Protein AF-A0A255S4W7-F1 (afdb_monomer)

Structure (mmCIF, N/CA/C/O backbone):
data_AF-A0A255S4W7-F1
#
_entry.id   AF-A0A255S4W7-F1
#
loop_
_atom_site.group_PDB
_atom_site.id
_atom_site.type_symbol
_atom_site.label_atom_id
_atom_site.label_alt_id
_atom_site.label_comp_id
_atom_site.label_asym_id
_atom_site.label_entity_id
_atom_site.label_seq_id
_atom_site.pdbx_PDB_ins_code
_atom_site.Cartn_x
_atom_site.Cartn_y
_atom_site.Cartn_z
_atom_site.occupancy
_atom_site.B_iso_or_equiv
_atom_site.auth_seq_id
_atom_site.auth_comp_id
_atom_site.auth_asym_id
_atom_site.auth_atom_id
_atom_site.pdbx_PDB_model_num
ATOM 1 N N . MET A 1 1 ? -17.107 14.803 4.981 1.00 47.62 1 MET A N 1
ATOM 2 C CA . MET A 1 1 ? -16.832 13.726 3.998 1.00 47.62 1 MET A CA 1
ATOM 3 C C . MET A 1 1 ? -16.920 12.387 4.726 1.00 47.62 1 MET A C 1
ATOM 5 O O . MET A 1 1 ? -16.295 12.274 5.772 1.00 47.62 1 MET A O 1
ATOM 9 N N . LYS A 1 2 ? -17.736 11.425 4.264 1.00 48.75 2 LYS A N 1
ATOM 10 C CA . LYS A 1 2 ? -17.912 10.117 4.936 1.00 48.75 2 LYS A CA 1
ATOM 11 C C . LYS A 1 2 ? -16.557 9.393 5.035 1.00 48.75 2 LYS A C 1
ATOM 13 O O . LYS A 1 2 ? -15.840 9.354 4.041 1.00 48.75 2 LYS A O 1
ATOM 18 N N . GLN A 1 3 ? -16.226 8.810 6.195 1.00 58.28 3 GLN A N 1
ATOM 19 C CA . GLN A 1 3 ? -15.004 8.001 6.403 1.00 58.28 3 GLN A CA 1
ATOM 20 C C . GLN A 1 3 ? -14.814 6.955 5.293 1.00 58.28 3 GLN A C 1
ATOM 22 O O . GLN A 1 3 ? -13.743 6.867 4.705 1.00 58.28 3 GLN A O 1
ATOM 27 N N . ASN A 1 4 ? -15.910 6.305 4.898 1.00 62.06 4 ASN A N 1
ATOM 28 C CA . ASN A 1 4 ? -15.939 5.314 3.824 1.00 62.06 4 ASN A CA 1
ATOM 29 C C . ASN A 1 4 ? -15.415 5.835 2.471 1.00 62.06 4 ASN A C 1
ATOM 31 O O . ASN A 1 4 ? -14.888 5.071 1.674 1.00 62.06 4 ASN A O 1
ATOM 35 N N . THR A 1 5 ? -15.558 7.134 2.192 1.00 63.44 5 THR A N 1
ATOM 36 C CA . THR A 1 5 ? -15.075 7.748 0.946 1.00 63.44 5 THR A CA 1
ATOM 37 C C . THR A 1 5 ? -13.559 7.963 0.971 1.00 63.44 5 THR A C 1
ATOM 39 O O . THR A 1 5 ? -12.923 7.857 -0.073 1.00 63.44 5 THR A O 1
ATOM 42 N N . LYS A 1 6 ? -12.965 8.236 2.143 1.00 67.56 6 LYS A N 1
ATOM 43 C CA . LYS A 1 6 ? -11.505 8.380 2.285 1.00 67.56 6 LYS A CA 1
ATOM 44 C C . LYS A 1 6 ? -10.796 7.037 2.127 1.00 67.56 6 LYS A C 1
ATOM 46 O O . LYS A 1 6 ? -9.829 6.965 1.374 1.00 67.56 6 LYS A O 1
ATOM 51 N N . ASP A 1 7 ? -11.315 5.994 2.767 1.00 72.12 7 ASP A N 1
ATOM 52 C CA . ASP A 1 7 ? -10.741 4.647 2.680 1.00 72.12 7 ASP A CA 1
ATOM 53 C C . ASP A 1 7 ? -10.865 4.101 1.257 1.00 72.12 7 ASP A C 1
ATOM 55 O O . ASP A 1 7 ? -9.905 3.582 0.695 1.00 72.12 7 ASP A O 1
ATOM 59 N N . TRP A 1 8 ? -12.020 4.310 0.618 1.00 78.75 8 TRP A N 1
ATOM 60 C CA . TRP A 1 8 ? -12.225 3.906 -0.770 1.00 78.75 8 TRP A CA 1
ATOM 61 C C . TRP A 1 8 ? -11.233 4.573 -1.728 1.00 78.75 8 TRP A C 1
ATOM 63 O O . TRP A 1 8 ? -10.681 3.898 -2.595 1.00 78.75 8 TRP A O 1
ATOM 73 N N . ILE A 1 9 ? -10.948 5.867 -1.544 1.00 83.62 9 ILE A N 1
ATOM 74 C CA . ILE A 1 9 ? -9.943 6.579 -2.344 1.00 83.62 9 ILE A CA 1
ATOM 75 C C . ILE A 1 9 ? -8.539 6.021 -2.093 1.00 83.62 9 ILE A C 1
ATOM 77 O O . ILE A 1 9 ? -7.810 5.829 -3.060 1.00 83.62 9 ILE A O 1
ATOM 81 N N . GLN A 1 10 ? -8.163 5.736 -0.842 1.00 80.94 10 GLN A N 1
ATOM 82 C CA . GLN A 1 10 ? -6.845 5.174 -0.511 1.00 80.94 10 GLN A CA 1
ATOM 83 C C . GLN A 1 10 ? -6.639 3.771 -1.087 1.00 80.94 10 GLN A C 1
ATOM 85 O O . GLN A 1 10 ? -5.586 3.480 -1.648 1.00 80.94 10 GLN A O 1
ATOM 90 N N . TYR A 1 11 ? -7.647 2.906 -0.995 1.00 82.19 11 TYR A N 1
ATOM 91 C CA . TYR A 1 11 ? -7.565 1.569 -1.577 1.00 82.19 11 TYR A CA 1
ATOM 92 C C . TYR A 1 11 ? -7.562 1.608 -3.104 1.00 82.19 11 TYR A C 1
ATOM 94 O O . TYR A 1 11 ? -6.764 0.923 -3.740 1.00 82.19 11 TYR A O 1
ATOM 102 N N . THR A 1 12 ? -8.411 2.445 -3.703 1.00 87.19 12 THR A N 1
ATOM 103 C CA . THR A 1 12 ? -8.475 2.591 -5.163 1.00 87.19 12 THR A CA 1
ATOM 104 C C . THR A 1 12 ? -7.175 3.172 -5.715 1.00 87.19 12 THR A C 1
ATOM 106 O O . THR A 1 12 ? -6.680 2.697 -6.735 1.00 87.19 12 THR A O 1
ATOM 109 N N . SER A 1 13 ? -6.578 4.157 -5.036 1.00 85.88 13 SER A N 1
ATOM 110 C CA . SER A 1 13 ? -5.300 4.734 -5.453 1.00 85.88 13 SER A CA 1
ATOM 111 C C . SER A 1 13 ? -4.146 3.745 -5.300 1.00 85.88 13 SER A C 1
ATOM 113 O O . SER A 1 13 ? -3.322 3.655 -6.206 1.00 85.88 13 SER A O 1
ATOM 115 N N . ALA A 1 14 ? -4.115 2.946 -4.229 1.00 85.75 14 ALA A N 1
ATOM 116 C CA . ALA A 1 14 ? -3.123 1.885 -4.056 1.00 85.75 14 ALA A CA 1
ATOM 117 C C . ALA A 1 14 ? -3.201 0.840 -5.184 1.00 85.75 14 ALA A C 1
ATOM 119 O O . ALA A 1 14 ? -2.181 0.479 -5.768 1.00 85.75 14 ALA A O 1
ATOM 120 N N . ILE A 1 15 ? -4.414 0.402 -5.542 1.00 87.38 15 ILE A N 1
ATOM 121 C CA . ILE A 1 15 ? -4.635 -0.540 -6.648 1.00 87.38 15 ILE A CA 1
ATOM 122 C C . ILE A 1 15 ? -4.206 0.078 -7.984 1.00 87.38 15 ILE A C 1
ATOM 124 O O . ILE A 1 15 ? -3.495 -0.566 -8.753 1.00 87.38 15 ILE A O 1
ATOM 128 N N . ALA A 1 16 ? -4.591 1.328 -8.254 1.00 90.81 16 ALA A N 1
ATOM 129 C CA . ALA A 1 16 ? -4.212 2.028 -9.481 1.00 90.81 16 ALA A CA 1
ATOM 130 C C . ALA A 1 16 ? -2.688 2.200 -9.608 1.00 90.81 16 ALA A C 1
ATOM 132 O O . ALA A 1 16 ? -2.143 2.084 -10.704 1.00 90.81 16 ALA A O 1
ATOM 133 N N . LEU A 1 17 ? -1.997 2.437 -8.492 1.00 91.19 17 LEU A N 1
ATOM 134 C CA . LEU A 1 17 ? -0.548 2.622 -8.448 1.00 91.19 17 LEU A CA 1
ATOM 135 C C . LEU A 1 17 ? 0.209 1.302 -8.671 1.00 91.19 17 LEU A C 1
ATOM 137 O O . LEU A 1 17 ? 1.189 1.271 -9.409 1.00 91.19 17 LEU A O 1
ATOM 141 N N . ILE A 1 18 ? -0.281 0.189 -8.117 1.00 89.56 18 ILE A N 1
ATOM 142 C CA . ILE A 1 18 ? 0.257 -1.147 -8.423 1.00 89.56 18 ILE A CA 1
ATOM 143 C C . ILE A 1 18 ? 0.009 -1.498 -9.897 1.00 89.56 18 ILE A C 1
ATOM 145 O O . ILE A 1 18 ? 0.917 -1.963 -10.586 1.00 89.56 18 ILE A O 1
ATOM 149 N N . ALA A 1 19 ? -1.199 -1.241 -10.406 1.00 90.50 19 ALA A N 1
ATOM 150 C CA . ALA A 1 19 ? -1.536 -1.501 -11.802 1.00 90.50 19 ALA A CA 1
ATOM 151 C C . ALA A 1 19 ? -0.659 -0.684 -12.768 1.00 90.50 19 ALA A C 1
ATOM 153 O O . ALA A 1 19 ? -0.189 -1.225 -13.769 1.00 90.50 19 ALA A O 1
ATOM 154 N N . SER A 1 20 ? -0.378 0.588 -12.459 1.00 90.38 20 SER A N 1
ATOM 155 C CA . SER A 1 20 ? 0.495 1.424 -13.294 1.00 90.38 20 SER A CA 1
ATOM 156 C C . SER A 1 20 ? 1.939 0.918 -13.307 1.00 90.38 20 SER A C 1
ATOM 158 O O . SER A 1 20 ? 2.571 0.911 -14.364 1.00 90.38 20 SER A O 1
ATOM 160 N N . ALA A 1 21 ? 2.448 0.436 -12.169 1.00 87.62 21 ALA A N 1
ATOM 161 C CA . ALA A 1 21 ? 3.780 -0.149 -12.075 1.00 87.62 21 ALA A CA 1
ATOM 162 C C . ALA A 1 21 ? 3.913 -1.409 -12.944 1.00 87.62 21 ALA A C 1
ATOM 164 O O . ALA A 1 21 ? 4.910 -1.567 -13.647 1.00 87.62 21 ALA A O 1
ATOM 165 N N . ILE A 1 22 ? 2.883 -2.263 -12.962 1.00 88.25 22 ILE A N 1
ATOM 166 C CA . ILE A 1 22 ? 2.833 -3.453 -13.825 1.00 88.25 22 ILE A CA 1
ATOM 167 C C . ILE A 1 22 ? 2.840 -3.043 -15.302 1.00 88.25 22 ILE A C 1
ATOM 169 O O . ILE A 1 22 ? 3.634 -3.566 -16.082 1.00 88.25 22 ILE A O 1
ATOM 173 N N . VAL A 1 23 ? 2.003 -2.078 -15.694 1.00 91.94 23 VAL A N 1
ATOM 174 C CA . VAL A 1 23 ? 1.941 -1.594 -17.085 1.00 91.94 23 VAL A CA 1
ATOM 175 C C . VAL A 1 23 ? 3.282 -1.004 -17.529 1.00 91.94 23 VAL A C 1
ATOM 177 O O . VAL A 1 23 ? 3.744 -1.300 -18.632 1.00 91.94 23 VAL A O 1
ATOM 180 N N . MET A 1 24 ? 3.947 -0.221 -16.675 1.00 87.69 24 MET A N 1
ATOM 181 C CA . MET A 1 24 ? 5.291 0.296 -16.958 1.00 87.69 24 MET A CA 1
ATOM 182 C C . MET A 1 24 ? 6.332 -0.816 -17.104 1.00 87.69 24 MET A C 1
ATOM 184 O O . MET A 1 24 ? 7.150 -0.743 -18.018 1.00 87.69 24 MET A O 1
ATOM 188 N N . ALA A 1 25 ? 6.286 -1.857 -16.268 1.00 86.62 25 ALA A N 1
ATOM 189 C CA . ALA A 1 25 ? 7.172 -3.015 -16.387 1.00 86.62 25 ALA A CA 1
ATOM 190 C C . ALA A 1 25 ? 7.025 -3.699 -17.756 1.00 86.62 25 ALA A C 1
ATOM 192 O O . ALA A 1 25 ? 8.015 -3.919 -18.454 1.00 86.62 25 ALA A O 1
ATOM 193 N N . PHE A 1 26 ? 5.780 -3.963 -18.170 1.00 87.31 26 PHE A N 1
ATOM 194 C CA . PHE A 1 26 ? 5.469 -4.555 -19.474 1.00 87.31 26 PHE A CA 1
ATOM 195 C C . PHE A 1 26 ? 5.905 -3.659 -20.634 1.00 87.31 26 PHE A C 1
ATOM 197 O O . PHE 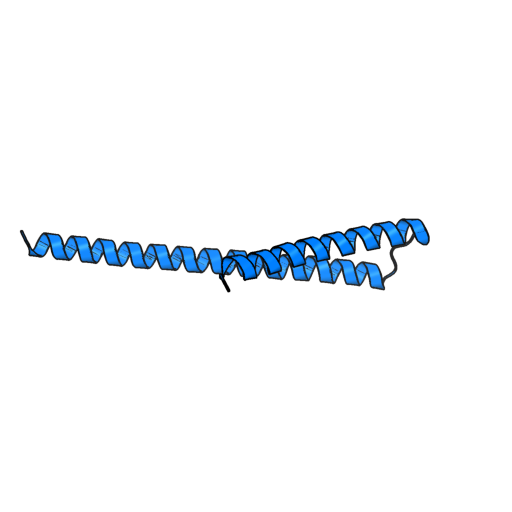A 1 26 ? 6.499 -4.137 -21.598 1.00 87.31 26 PHE A O 1
ATOM 204 N N . THR A 1 27 ? 5.652 -2.355 -20.531 1.00 86.69 27 THR A N 1
ATOM 205 C CA . THR A 1 27 ? 6.003 -1.391 -21.581 1.00 86.69 27 THR A CA 1
ATOM 206 C C . THR A 1 27 ? 7.520 -1.269 -21.731 1.00 86.69 27 THR A C 1
ATOM 208 O O . THR A 1 27 ? 8.026 -1.263 -22.852 1.00 86.69 27 THR A O 1
ATOM 211 N N . SER A 1 28 ? 8.261 -1.239 -20.617 1.00 86.75 28 SER A N 1
ATOM 212 C CA . SER A 1 28 ? 9.730 -1.253 -20.619 1.00 86.75 28 SER A CA 1
ATOM 213 C C . SER A 1 28 ? 10.269 -2.504 -21.295 1.00 86.75 28 SER A C 1
ATOM 215 O O . SER A 1 28 ? 11.093 -2.413 -22.203 1.00 86.75 28 SER A O 1
ATOM 217 N N . PHE A 1 29 ? 9.753 -3.669 -20.902 1.00 84.62 29 PHE A N 1
ATOM 218 C CA . PHE A 1 29 ? 10.187 -4.939 -21.463 1.00 84.62 29 PHE A CA 1
ATOM 219 C C . PHE A 1 29 ? 9.916 -5.019 -22.971 1.00 84.62 29 PHE A C 1
ATOM 221 O O . PHE A 1 29 ? 10.797 -5.413 -23.723 1.00 84.62 29 PHE A O 1
ATOM 228 N N . MET A 1 30 ? 8.752 -4.565 -23.448 1.00 86.25 30 MET A N 1
ATOM 229 C CA . MET A 1 30 ? 8.456 -4.560 -24.887 1.00 86.25 30 MET A CA 1
ATOM 230 C C . MET A 1 30 ? 9.279 -3.538 -25.683 1.00 86.25 30 MET A C 1
ATOM 232 O O . MET A 1 30 ? 9.542 -3.764 -26.861 1.00 86.25 30 MET A O 1
ATOM 236 N N . THR A 1 31 ? 9.670 -2.415 -25.074 1.00 85.44 31 THR A N 1
ATOM 237 C CA . THR A 1 31 ? 10.368 -1.329 -25.787 1.00 85.44 31 THR A CA 1
ATOM 238 C C . THR A 1 31 ? 11.873 -1.566 -25.868 1.00 85.44 31 THR A C 1
ATOM 240 O O . THR A 1 31 ? 12.486 -1.290 -26.896 1.00 85.44 31 THR A O 1
ATOM 243 N N . ILE A 1 32 ? 12.475 -2.050 -24.780 1.00 87.50 32 ILE A N 1
ATOM 244 C CA . ILE A 1 32 ? 13.935 -2.091 -24.614 1.00 87.50 32 ILE A CA 1
ATOM 245 C C . ILE A 1 32 ? 14.455 -3.520 -24.383 1.00 87.50 32 ILE A C 1
ATOM 247 O O . ILE A 1 32 ? 15.660 -3.709 -24.258 1.00 87.50 32 ILE A O 1
ATOM 251 N N . ASN A 1 33 ? 13.570 -4.530 -24.327 1.00 84.12 33 ASN A N 1
ATOM 252 C CA . ASN A 1 33 ? 13.876 -5.909 -23.904 1.00 84.12 33 ASN A CA 1
ATOM 253 C C . ASN A 1 33 ? 14.546 -6.006 -22.523 1.00 84.12 33 ASN A C 1
ATOM 255 O O . ASN A 1 33 ? 15.151 -7.022 -22.190 1.00 84.12 33 ASN A O 1
ATOM 259 N N . ASP A 1 34 ? 14.418 -4.957 -21.712 1.00 83.06 34 ASP A N 1
ATOM 260 C CA . ASP A 1 34 ? 14.981 -4.881 -20.373 1.00 83.06 34 ASP A CA 1
ATOM 261 C C . ASP A 1 34 ? 14.076 -4.036 -19.466 1.00 83.06 34 ASP A C 1
ATOM 263 O O . ASP A 1 34 ? 13.353 -3.134 -19.911 1.00 83.06 34 ASP A O 1
ATOM 267 N N . ILE A 1 35 ? 14.107 -4.337 -18.171 1.00 81.75 35 ILE A N 1
ATOM 268 C CA . ILE A 1 35 ? 13.442 -3.546 -17.140 1.00 81.75 35 ILE A CA 1
ATOM 269 C C . ILE A 1 35 ? 14.513 -2.678 -16.497 1.00 81.75 35 ILE A C 1
ATOM 271 O O . ILE A 1 35 ? 15.258 -3.112 -15.619 1.00 81.75 35 ILE A O 1
ATOM 275 N N . THR A 1 36 ? 14.580 -1.422 -16.932 1.00 84.25 36 THR A N 1
ATOM 276 C CA . THR A 1 36 ? 15.572 -0.475 -16.423 1.00 84.25 36 THR A CA 1
ATOM 277 C C . THR A 1 36 ? 15.478 -0.349 -14.901 1.00 84.25 36 THR A C 1
ATOM 279 O O . THR A 1 36 ? 14.386 -0.324 -14.329 1.00 84.25 36 THR A O 1
ATOM 282 N N . SER A 1 37 ? 16.632 -0.197 -14.243 1.00 84.69 37 SER A N 1
ATOM 283 C CA . SER A 1 37 ? 16.760 -0.094 -12.781 1.00 84.69 37 SER A CA 1
ATOM 284 C C . SER A 1 37 ? 15.753 0.874 -12.134 1.00 84.69 37 SER A C 1
ATOM 286 O O . SER A 1 37 ? 15.146 0.548 -11.115 1.00 84.69 37 SER A O 1
ATOM 288 N N . GLY A 1 38 ? 15.480 2.023 -12.768 1.00 85.50 38 GLY A N 1
ATOM 289 C CA . GLY A 1 38 ? 14.491 2.990 -12.276 1.00 85.50 38 GLY A CA 1
ATOM 290 C C . GLY A 1 38 ? 13.049 2.463 -12.251 1.00 85.50 38 GLY A C 1
ATOM 291 O O . GLY A 1 38 ? 12.314 2.730 -11.303 1.00 85.50 38 GLY A O 1
ATOM 292 N N . ILE A 1 39 ? 12.651 1.670 -13.247 1.00 85.88 39 ILE A N 1
ATOM 293 C CA . ILE A 1 39 ? 11.312 1.066 -13.319 1.00 85.88 39 ILE A CA 1
ATOM 294 C C . ILE A 1 39 ? 11.204 -0.068 -12.304 1.00 85.88 39 ILE A C 1
ATOM 296 O O . ILE A 1 39 ? 10.204 -0.163 -11.597 1.00 85.88 39 ILE A O 1
ATOM 300 N N . ASN A 1 40 ? 1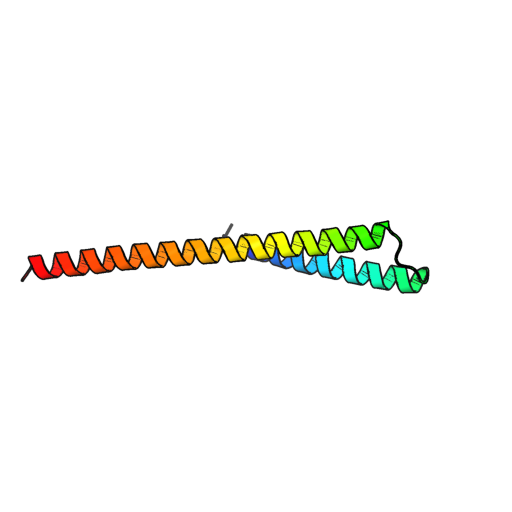2.259 -0.870 -12.152 1.00 83.44 40 ASN A N 1
ATOM 301 C CA . ASN A 1 40 ? 12.292 -1.923 -11.141 1.00 83.44 40 ASN A CA 1
ATOM 302 C C . ASN A 1 40 ? 12.184 -1.347 -9.713 1.00 83.44 40 ASN A C 1
ATOM 304 O O . ASN A 1 40 ? 11.409 -1.832 -8.888 1.00 83.44 40 ASN A O 1
ATOM 308 N N . ALA A 1 41 ? 12.884 -0.241 -9.441 1.00 88.94 41 ALA A N 1
ATOM 309 C CA . ALA A 1 41 ? 12.767 0.491 -8.181 1.00 88.94 41 ALA A CA 1
ATOM 310 C C . ALA A 1 41 ? 11.354 1.066 -7.967 1.00 88.94 41 ALA A C 1
ATOM 312 O O . ALA A 1 41 ? 10.808 0.965 -6.866 1.00 88.94 41 ALA A O 1
ATOM 313 N N . TYR A 1 42 ? 10.733 1.620 -9.016 1.00 87.44 42 TYR A N 1
ATOM 314 C CA . TYR A 1 42 ? 9.355 2.115 -8.956 1.00 87.44 42 TYR A CA 1
ATOM 315 C C . TYR A 1 42 ? 8.354 1.003 -8.618 1.00 87.44 42 TYR A C 1
ATOM 317 O O . TYR A 1 42 ? 7.488 1.204 -7.769 1.00 87.44 42 TYR A O 1
ATOM 325 N N . ILE A 1 43 ? 8.503 -0.187 -9.210 1.00 89.00 43 ILE A N 1
ATOM 326 C CA . ILE A 1 43 ? 7.682 -1.364 -8.881 1.00 89.00 43 ILE A CA 1
ATOM 327 C C . ILE A 1 43 ? 7.836 -1.733 -7.402 1.00 89.00 43 ILE A C 1
ATOM 329 O O . ILE A 1 43 ? 6.837 -1.949 -6.714 1.00 89.00 43 ILE A O 1
ATOM 333 N N . GLY A 1 44 ? 9.069 -1.747 -6.887 1.00 87.69 44 GLY A N 1
ATOM 334 C CA . GLY A 1 44 ? 9.336 -2.012 -5.472 1.00 87.69 44 GLY A CA 1
ATOM 335 C C . GLY A 1 44 ? 8.635 -1.019 -4.540 1.00 87.69 44 GLY A C 1
ATOM 336 O O . GLY A 1 44 ? 7.988 -1.425 -3.571 1.00 87.69 44 GLY A O 1
ATOM 337 N N 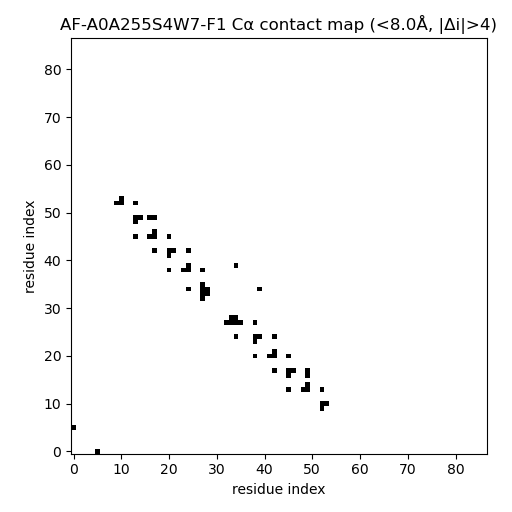. ILE A 1 45 ? 8.699 0.276 -4.859 1.00 86.94 45 ILE A N 1
ATOM 338 C CA . ILE A 1 45 ? 8.015 1.333 -4.100 1.00 86.94 45 ILE A CA 1
ATOM 339 C C . ILE A 1 45 ? 6.491 1.181 -4.195 1.00 86.94 45 ILE A C 1
ATOM 341 O O . ILE A 1 45 ? 5.804 1.305 -3.182 1.00 86.94 45 ILE A O 1
ATOM 345 N N . ALA A 1 46 ? 5.960 0.870 -5.379 1.00 90.06 46 ALA A N 1
ATOM 346 C CA . ALA A 1 46 ? 4.529 0.698 -5.608 1.00 90.06 46 ALA A CA 1
ATOM 347 C C . ALA A 1 46 ? 3.937 -0.448 -4.778 1.00 90.06 46 ALA A C 1
ATOM 349 O O . ALA A 1 46 ? 2.928 -0.270 -4.091 1.00 90.06 46 ALA A O 1
ATOM 350 N N . ILE A 1 47 ? 4.599 -1.606 -4.789 1.00 86.88 47 ILE A N 1
ATOM 351 C CA . ILE A 1 47 ? 4.186 -2.778 -4.011 1.00 86.88 47 ILE A CA 1
ATOM 352 C C . ILE A 1 47 ? 4.315 -2.498 -2.512 1.00 86.88 47 ILE A C 1
ATOM 354 O O . ILE A 1 47 ? 3.379 -2.761 -1.758 1.00 86.88 47 ILE A O 1
ATOM 358 N N . SER A 1 48 ? 5.4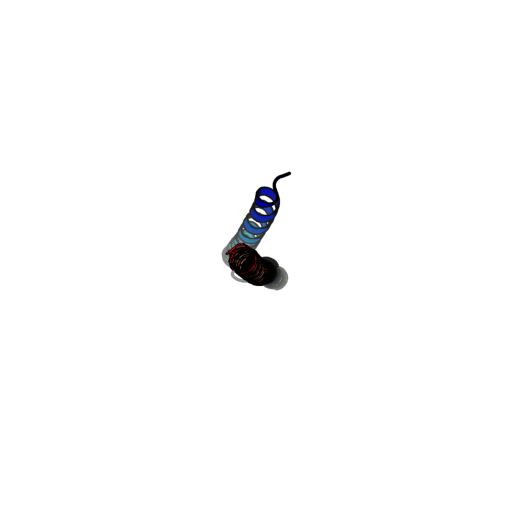39 -1.921 -2.078 1.00 89.25 48 SER A N 1
ATOM 359 C CA . SER A 1 48 ? 5.678 -1.615 -0.661 1.00 89.25 48 SER A CA 1
ATOM 360 C C . SER A 1 48 ? 4.667 -0.602 -0.119 1.00 89.25 48 SER A C 1
ATOM 362 O O . SER A 1 48 ? 4.121 -0.792 0.966 1.00 89.25 48 SER A O 1
ATOM 364 N N . GLY A 1 49 ? 4.364 0.445 -0.891 1.00 87.25 49 GLY A N 1
ATOM 365 C CA . GLY A 1 49 ? 3.350 1.440 -0.550 1.00 87.25 49 GLY A CA 1
ATOM 366 C C . GLY A 1 49 ? 1.947 0.837 -0.473 1.00 87.25 49 GLY A C 1
ATOM 367 O O . GLY A 1 49 ? 1.217 1.107 0.479 1.00 87.25 49 GLY A O 1
ATOM 368 N N . GLY A 1 50 ? 1.592 -0.038 -1.419 1.00 86.62 50 GLY A N 1
ATOM 369 C CA . GLY A 1 50 ? 0.337 -0.786 -1.373 1.00 86.62 50 GLY A CA 1
ATOM 370 C C . GLY A 1 50 ? 0.230 -1.655 -0.120 1.00 86.62 50 GLY A C 1
ATOM 371 O O . GLY A 1 50 ? -0.721 -1.513 0.646 1.00 86.62 50 GLY A O 1
ATOM 372 N N . LEU A 1 51 ? 1.230 -2.502 0.140 1.00 84.81 51 LEU A N 1
ATOM 373 C CA . LEU A 1 51 ? 1.276 -3.357 1.331 1.00 84.81 51 LEU A CA 1
ATOM 374 C C . LEU A 1 51 ? 1.198 -2.555 2.632 1.00 84.81 51 LEU A C 1
ATOM 376 O O . LEU A 1 51 ? 0.526 -2.988 3.562 1.00 84.81 51 LEU A O 1
ATOM 380 N N . ALA A 1 52 ? 1.829 -1.382 2.700 1.00 87.50 52 ALA A N 1
ATOM 381 C CA . ALA A 1 52 ? 1.733 -0.507 3.862 1.00 87.50 52 ALA A CA 1
ATOM 382 C C . ALA A 1 52 ? 0.301 0.016 4.070 1.00 87.50 52 ALA A C 1
ATOM 384 O O . ALA A 1 52 ? -0.217 -0.055 5.184 1.00 87.50 52 ALA A O 1
ATOM 385 N N . ILE A 1 53 ? -0.366 0.484 3.009 1.00 85.94 53 ILE A N 1
ATOM 386 C CA . ILE A 1 53 ? -1.753 0.975 3.078 1.00 85.94 53 ILE A CA 1
ATOM 387 C C . ILE A 1 53 ? -2.701 -0.151 3.510 1.00 85.94 53 ILE A C 1
ATOM 389 O O . ILE A 1 53 ? -3.472 0.020 4.454 1.00 85.94 53 ILE A O 1
ATOM 393 N N . PHE A 1 54 ? -2.611 -1.324 2.876 1.00 82.75 54 PHE A N 1
ATOM 394 C CA . PHE A 1 54 ? -3.449 -2.476 3.222 1.00 82.75 54 PHE A CA 1
ATOM 3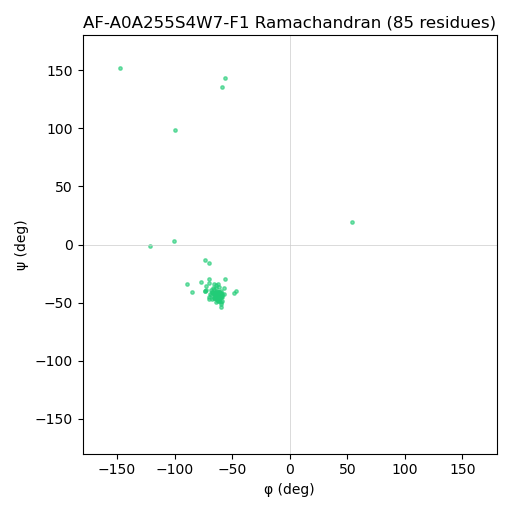95 C C . PHE A 1 54 ? -3.126 -3.040 4.614 1.00 82.75 54 PHE A C 1
ATOM 397 O O . PHE A 1 54 ? -4.039 -3.368 5.370 1.00 82.75 54 PHE A O 1
ATOM 404 N N . GLY A 1 55 ? -1.847 -3.120 4.982 1.00 83.69 55 GLY A N 1
ATOM 405 C CA . GLY A 1 55 ? -1.392 -3.663 6.262 1.00 83.69 55 GLY A CA 1
ATOM 406 C C . GLY A 1 55 ? -1.798 -2.798 7.454 1.00 83.69 55 GLY A C 1
ATOM 407 O O . GLY A 1 55 ? -2.350 -3.310 8.429 1.00 83.69 55 GLY A O 1
ATOM 408 N N . VAL A 1 56 ? -1.597 -1.478 7.366 1.00 81.69 56 VAL A N 1
ATOM 409 C CA . VAL A 1 56 ? -2.017 -0.537 8.418 1.00 81.69 56 VAL A CA 1
ATOM 410 C C . VAL A 1 56 ? -3.537 -0.524 8.558 1.00 81.69 56 VAL A C 1
ATOM 412 O O . VAL A 1 56 ? -4.055 -0.519 9.676 1.00 81.69 56 VAL A O 1
ATOM 415 N N . ALA A 1 57 ? -4.265 -0.562 7.442 1.00 78.94 57 ALA A N 1
ATOM 416 C CA . ALA A 1 57 ? -5.717 -0.563 7.484 1.00 78.94 57 ALA A CA 1
ATOM 417 C C . ALA A 1 57 ? -6.286 -1.864 8.080 1.00 78.94 57 ALA A C 1
ATOM 419 O O . ALA A 1 57 ? -7.181 -1.803 8.925 1.00 78.94 57 ALA A O 1
ATOM 420 N N . ALA A 1 58 ? -5.725 -3.030 7.737 1.00 78.62 58 ALA A N 1
ATOM 421 C CA . ALA A 1 58 ? -6.097 -4.305 8.354 1.00 78.62 58 ALA A CA 1
ATOM 422 C C . ALA A 1 58 ? -5.832 -4.310 9.871 1.00 78.62 58 ALA A C 1
ATOM 424 O O . ALA A 1 58 ? -6.682 -4.746 10.652 1.00 78.62 58 ALA A O 1
ATOM 425 N N . TYR A 1 59 ? -4.689 -3.763 10.299 1.00 81.38 59 TYR A N 1
ATOM 426 C CA . TYR A 1 59 ? -4.346 -3.635 11.716 1.00 81.38 59 TYR A CA 1
ATOM 427 C C . TYR A 1 59 ? -5.333 -2.733 12.479 1.00 81.38 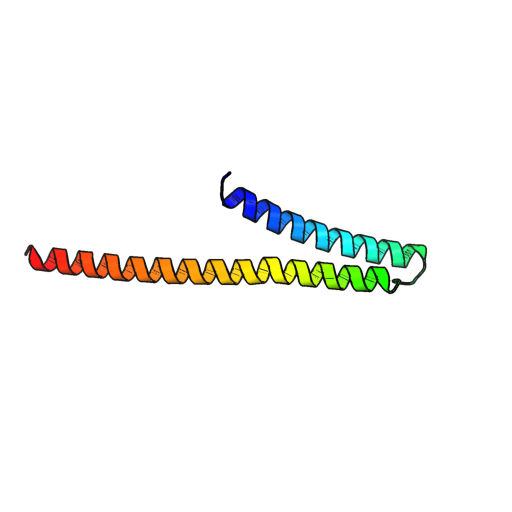59 TYR A C 1
ATOM 429 O O . TYR A 1 59 ? -5.847 -3.124 13.529 1.00 81.38 59 TYR A O 1
ATOM 437 N N . MET A 1 60 ? -5.656 -1.557 11.931 1.00 82.06 60 MET A N 1
ATOM 438 C CA . MET A 1 60 ? -6.635 -0.626 12.510 1.00 82.06 60 MET A CA 1
ATOM 439 C C . MET A 1 60 ? -8.029 -1.249 12.641 1.00 82.06 60 MET A C 1
ATOM 441 O O . MET A 1 60 ? -8.662 -1.126 13.689 1.00 82.06 60 MET A O 1
ATOM 445 N N . VAL A 1 61 ? -8.511 -1.941 11.604 1.00 80.94 61 VAL A N 1
ATOM 446 C CA . VAL A 1 61 ? -9.824 -2.607 11.633 1.00 80.94 61 VAL A CA 1
ATOM 447 C C . VAL A 1 61 ? -9.876 -3.664 12.733 1.00 80.94 61 VAL A C 1
ATOM 449 O O . VAL A 1 61 ? -10.873 -3.747 13.455 1.00 80.94 61 VAL A O 1
ATOM 452 N N . ASN A 1 62 ? -8.801 -4.436 12.905 1.00 84.62 62 ASN A N 1
ATOM 453 C CA . ASN A 1 62 ? -8.731 -5.451 13.949 1.00 84.62 62 ASN A CA 1
ATOM 454 C C . ASN A 1 62 ? -8.797 -4.822 15.352 1.00 84.62 62 ASN A C 1
ATOM 456 O O . ASN A 1 62 ? -9.604 -5.246 16.178 1.00 84.62 62 ASN A O 1
ATOM 460 N N . GLN A 1 63 ? -8.040 -3.746 15.589 1.00 86.81 63 GLN A N 1
ATOM 461 C CA . GLN A 1 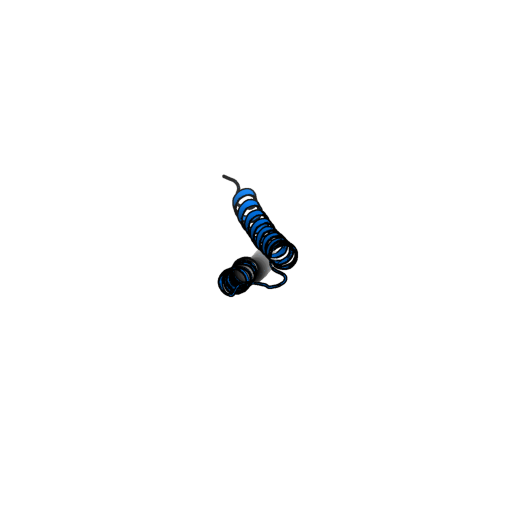63 ? -8.053 -3.019 16.866 1.00 86.81 63 GLN A CA 1
ATOM 462 C C . GLN A 1 63 ? -9.427 -2.416 17.190 1.00 86.81 63 GLN A C 1
ATOM 464 O O . GLN A 1 63 ? -9.954 -2.598 18.286 1.00 86.81 63 GLN A O 1
ATOM 469 N N . VAL A 1 64 ? -10.071 -1.759 16.219 1.00 84.69 64 VAL A N 1
ATOM 470 C CA . VAL A 1 64 ? -11.419 -1.195 16.411 1.00 84.69 64 VAL A CA 1
ATOM 471 C C . VAL A 1 64 ? -12.452 -2.294 16.678 1.00 84.69 64 VAL A C 1
ATOM 473 O O . VAL A 1 64 ? -13.393 -2.090 17.448 1.00 84.69 64 VAL A O 1
ATOM 476 N N . THR A 1 65 ? -12.291 -3.464 16.061 1.00 87.19 65 THR A N 1
ATOM 477 C CA . THR A 1 65 ? -13.179 -4.614 16.277 1.00 87.19 65 THR A CA 1
ATOM 478 C C . THR A 1 65 ? -13.020 -5.189 17.683 1.00 87.19 65 THR A C 1
ATOM 480 O O . THR A 1 65 ? -14.028 -5.449 18.346 1.00 87.19 65 THR A O 1
ATOM 483 N N . GLN A 1 66 ? -11.784 -5.331 18.172 1.00 89.56 66 GLN A N 1
ATOM 484 C CA . GLN A 1 66 ? -11.519 -5.768 19.546 1.00 89.56 66 GLN A CA 1
ATOM 485 C C . GLN A 1 66 ? -12.108 -4.787 20.560 1.00 89.56 66 GLN A C 1
ATOM 487 O O . GLN A 1 66 ? -12.912 -5.194 21.397 1.00 89.56 66 GLN A O 1
ATOM 492 N N . PHE A 1 67 ? -11.851 -3.490 20.388 1.00 90.31 67 PHE A N 1
ATOM 493 C CA . PHE A 1 67 ? -12.393 -2.444 21.255 1.00 90.31 67 PHE A CA 1
ATOM 494 C C . PHE A 1 67 ? -13.931 -2.431 21.289 1.00 90.31 67 PHE A C 1
ATOM 496 O O . PHE A 1 67 ? -14.548 -2.354 22.350 1.00 90.31 67 PHE A O 1
ATOM 503 N N . LYS A 1 68 ? -14.593 -2.576 20.130 1.00 87.75 68 LYS A N 1
ATOM 504 C CA . LYS A 1 68 ? -16.064 -2.691 20.068 1.00 87.75 68 LYS A CA 1
ATOM 505 C C . LYS A 1 68 ? -16.591 -3.926 20.794 1.00 87.75 68 LYS A C 1
ATOM 507 O O . LYS A 1 68 ? -17.705 -3.885 21.315 1.00 87.75 68 LYS A O 1
ATOM 512 N N . THR A 1 69 ? -15.841 -5.023 20.770 1.00 91.19 69 THR A N 1
ATOM 513 C CA . THR A 1 69 ? -16.228 -6.276 21.426 1.00 91.19 69 THR A CA 1
ATOM 514 C C . THR A 1 69 ? -16.087 -6.158 22.940 1.00 91.19 69 THR A C 1
ATOM 516 O O . THR A 1 69 ? -16.972 -6.602 23.666 1.00 91.19 69 THR A O 1
ATOM 519 N N . GLU A 1 70 ? -15.024 -5.503 23.402 1.00 92.06 70 GLU A N 1
ATOM 520 C CA . GLU A 1 70 ? -14.767 -5.227 24.816 1.00 92.06 70 GLU A CA 1
ATOM 521 C C . GLU A 1 70 ? -15.835 -4.301 25.412 1.00 92.06 70 GLU A C 1
ATOM 523 O O . GLU A 1 70 ? -16.505 -4.689 26.366 1.00 92.06 70 GLU A O 1
ATOM 528 N N . ILE A 1 71 ? -16.139 -3.174 24.751 1.00 92.31 71 ILE A N 1
ATOM 529 C CA . ILE A 1 71 ? -17.232 -2.279 25.175 1.00 92.31 71 ILE A CA 1
ATOM 530 C C . ILE A 1 71 ? -18.573 -3.014 25.237 1.00 92.31 71 ILE A C 1
ATOM 532 O O . ILE A 1 71 ? -19.353 -2.800 26.160 1.00 92.31 71 ILE A O 1
ATOM 536 N N . ARG A 1 72 ? -18.887 -3.865 24.249 1.00 91.44 72 ARG A N 1
ATOM 537 C CA . ARG A 1 72 ? -20.149 -4.624 24.258 1.00 91.44 72 ARG A CA 1
ATOM 538 C C . ARG A 1 72 ? -20.226 -5.580 25.443 1.00 91.44 72 ARG A C 1
ATOM 540 O O . ARG A 1 72 ? -21.288 -5.657 26.051 1.00 91.44 72 ARG A O 1
ATOM 547 N N . LYS A 1 73 ? -19.126 -6.264 25.776 1.00 92.38 73 LYS A N 1
ATOM 548 C CA . LYS A 1 73 ? -19.056 -7.129 26.960 1.00 92.38 73 LYS A CA 1
ATOM 549 C C . LYS A 1 73 ? -19.316 -6.342 28.240 1.00 92.38 73 LYS A C 1
ATOM 551 O O . LYS A 1 73 ? -20.214 -6.722 28.981 1.00 92.38 73 LYS A O 1
ATOM 556 N N . GLU A 1 74 ? -18.620 -5.226 28.450 1.00 90.69 74 GLU A N 1
ATOM 557 C CA . GLU A 1 74 ? -18.829 -4.387 29.640 1.00 90.69 74 GLU A CA 1
ATOM 558 C C . GLU A 1 74 ? -20.269 -3.857 29.727 1.00 90.69 74 GLU A C 1
ATOM 560 O O . GLU A 1 74 ? -20.882 -3.849 30.795 1.00 90.69 74 GLU A O 1
ATOM 565 N N . LEU A 1 75 ? -20.853 -3.451 28.595 1.00 90.38 75 LEU A N 1
ATOM 566 C CA . LEU A 1 75 ? -22.230 -2.958 28.550 1.00 90.38 75 LEU A CA 1
ATOM 567 C C . LEU A 1 75 ? -23.255 -4.055 28.876 1.00 90.38 75 LEU A C 1
ATOM 569 O O . LEU A 1 75 ? -24.269 -3.780 29.522 1.00 90.38 75 LEU A O 1
ATOM 573 N N . ASP A 1 76 ? -23.012 -5.283 28.418 1.00 91.94 76 ASP A N 1
ATOM 574 C CA . ASP A 1 76 ? -23.870 -6.436 28.691 1.00 91.94 76 ASP A CA 1
ATOM 575 C C . ASP A 1 76 ? -23.740 -6.908 30.148 1.00 91.94 76 ASP A C 1
ATOM 577 O O . ASP A 1 76 ? -24.743 -7.287 30.758 1.00 91.94 76 ASP A O 1
ATOM 581 N N . GLU A 1 77 ? -22.544 -6.825 30.734 1.00 91.38 77 GLU A N 1
ATOM 582 C CA . GLU A 1 77 ? -22.302 -7.086 32.158 1.00 91.38 77 GLU A CA 1
ATOM 583 C C . GLU A 1 77 ? -22.997 -6.047 33.046 1.00 91.38 77 GLU A C 1
ATOM 585 O O . GLU A 1 77 ? -23.743 -6.421 33.954 1.00 91.38 77 GLU A O 1
ATOM 590 N N . MET A 1 78 ? -22.878 -4.753 32.724 1.00 84.56 78 MET A N 1
ATOM 591 C CA . MET A 1 78 ? -23.605 -3.687 33.427 1.00 84.56 78 MET A CA 1
ATOM 592 C C . MET A 1 78 ? -25.126 -3.847 33.312 1.00 84.56 78 MET A C 1
ATOM 594 O O . MET A 1 78 ? -25.850 -3.670 34.292 1.00 84.56 78 MET A O 1
ATOM 598 N N . LYS A 1 79 ? -25.638 -4.220 32.131 1.00 83.88 79 LYS A N 1
ATOM 599 C CA . LYS A 1 79 ? -27.074 -4.479 31.941 1.00 83.88 79 LYS A CA 1
ATOM 600 C C . LYS A 1 79 ? -27.573 -5.686 32.724 1.00 83.88 79 LYS A C 1
ATOM 602 O O . LYS A 1 79 ? -28.731 -5.672 33.136 1.00 83.88 79 LYS A O 1
ATOM 607 N N . LYS A 1 80 ? -26.752 -6.726 32.893 1.00 81.94 80 LYS A N 1
ATOM 608 C CA . LYS A 1 80 ? -27.094 -7.887 33.724 1.00 81.94 80 LYS A CA 1
ATOM 609 C C . LYS A 1 80 ? -27.107 -7.521 35.206 1.00 81.94 80 LYS A C 1
ATOM 611 O O . LYS A 1 80 ? -28.113 -7.785 35.853 1.00 81.94 80 LYS A O 1
ATOM 616 N N . GLY A 1 81 ? -26.080 -6.823 35.697 1.00 74.44 81 GLY A N 1
ATOM 617 C CA . GLY A 1 81 ? -26.030 -6.349 37.087 1.00 74.44 81 GLY A CA 1
ATOM 618 C C . GLY A 1 81 ? -27.203 -5.431 37.451 1.00 74.44 81 GLY A C 1
ATOM 619 O O . GLY A 1 81 ? -27.852 -5.623 38.472 1.00 74.44 81 GLY A O 1
ATOM 620 N N . ALA A 1 82 ? -27.576 -4.509 36.558 1.00 70.12 82 ALA A N 1
ATOM 621 C CA . ALA A 1 82 ? -28.727 -3.623 36.761 1.00 70.12 82 ALA A CA 1
ATOM 622 C C . ALA A 1 82 ? -30.098 -4.333 36.693 1.00 70.12 82 ALA A C 1
ATOM 624 O O . ALA A 1 82 ? -31.115 -3.750 37.076 1.00 70.12 82 ALA A O 1
ATOM 625 N N . LYS A 1 83 ? -30.155 -5.560 36.156 1.00 64.12 83 LYS A N 1
ATOM 626 C CA . LYS A 1 83 ? -31.372 -6.384 36.109 1.00 64.12 83 LYS A CA 1
ATOM 627 C C . LYS A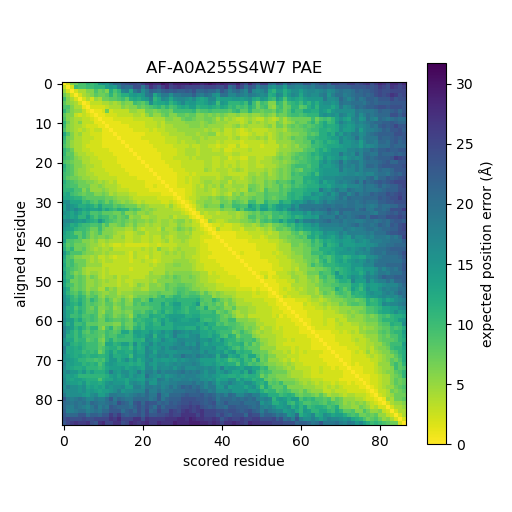 1 83 ? -31.529 -7.254 37.355 1.00 64.12 83 LYS A C 1
ATOM 629 O O . LYS A 1 83 ? -32.664 -7.461 37.765 1.00 64.12 83 LYS A O 1
ATOM 634 N N . ASP A 1 84 ? -30.423 -7.723 37.931 1.00 60.69 84 ASP A N 1
ATOM 635 C CA . ASP A 1 84 ? -30.410 -8.458 39.204 1.00 60.69 84 ASP A CA 1
ATOM 636 C C . ASP A 1 84 ? -30.743 -7.548 40.397 1.00 60.69 84 ASP A C 1
ATOM 638 O O . ASP A 1 84 ? -31.421 -7.978 41.316 1.00 60.69 84 ASP A O 1
ATOM 642 N N . GLU A 1 85 ? -30.362 -6.265 40.366 1.00 56.09 85 GLU A N 1
ATOM 643 C CA . GLU A 1 85 ? -30.670 -5.316 41.456 1.00 56.09 85 GLU A CA 1
A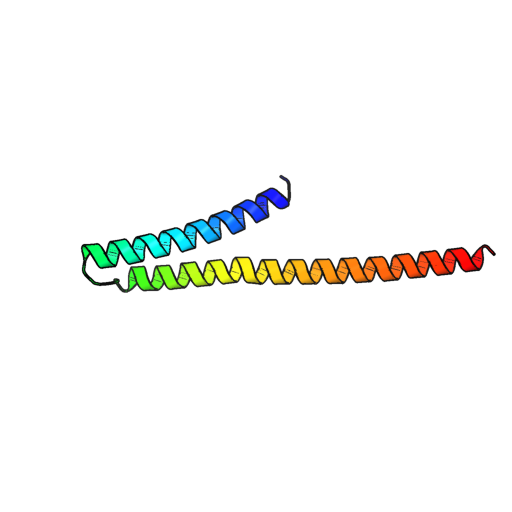TOM 644 C C . GLU A 1 85 ? -32.150 -4.866 41.498 1.00 56.09 85 GLU A C 1
ATOM 646 O O . GLU A 1 85 ? -32.605 -4.277 42.476 1.00 56.09 85 GLU A O 1
ATOM 651 N N . LYS A 1 86 ? -32.924 -5.125 40.434 1.00 54.41 86 LYS A N 1
ATOM 652 C CA . LYS A 1 86 ? -34.345 -4.734 40.327 1.00 54.41 86 LYS A CA 1
ATOM 653 C C . LYS A 1 86 ? -35.343 -5.865 40.609 1.00 54.41 86 LYS A C 1
ATOM 655 O O . LYS A 1 86 ? -36.542 -5.626 40.446 1.00 54.41 86 LYS A O 1
ATOM 660 N N . ASN A 1 87 ? -34.877 -7.054 40.984 1.00 49.00 87 ASN A N 1
ATOM 661 C CA . ASN A 1 87 ? -35.699 -8.239 41.254 1.00 49.00 87 ASN A CA 1
ATOM 662 C C . ASN A 1 87 ? -35.566 -8.662 42.722 1.00 49.00 87 ASN A C 1
ATOM 664 O O . ASN A 1 87 ? -36.568 -9.171 43.267 1.00 49.00 87 ASN A O 1
#

Mean predicted aligned error: 10.01 Å

pLDDT: mean 82.36, std 10.59, range [47.62, 92.38]

Secondary structure (DSSP, 8-state):
--HHHHHHHHHHHHHHHHHHHHHHHHHHHHHHSS--HHHHHHHHHHHHHHHHHHHHHHHHHHHHHHHHHHHHHHHHHHHHHHHHTT-

Nearest PDB structures (foldseek):
  1jch-assembly1_A  TM=4.515E-01  e=7.399E+00  Escherichia coli str. K-12 substr. W3110
  2b5u-assembly2_C  TM=4.837E-01  e=9.601E+00  Escherichia coli

Sequence (87 aa):
MKQNTKDWIQYTSAIALIASAIVMAFTSFMTINDITSGINAYIGIAISGGLAIFGVAAYMVNQVTQFKTEIRKELDEMKKGAKDEKN

Radius of gyration: 23.33 Å; Cα contacts (8 Å, |Δi|>4): 33; chains: 1; bounding box: 52×22×67 Å

Foldseek 3Di:
DDPVVVLVCLLVVLVVQLVVLVVLQVVCCVPPVDQDPVSVVSNVVSVVSSCVSVVVVVVVVVVVVVVVVVVVVVVVVVVVVVVVVVD

Solvent-accessible surface area (backbone atoms only — not comparable to full-atom values): 4734 Å² total; per-residue (Å²): 130,63,69,70,59,56,53,49,49,53,54,51,49,33,52,51,44,39,52,50,36,52,52,49,49,54,50,35,33,74,74,69,76,42,68,53,69,71,56,53,51,48,37,52,51,29,50,52,53,31,50,49,56,54,50,53,49,52,52,50,53,52,52,54,50,51,52,54,50,50,52,50,50,54,53,52,52,52,53,48,54,62,52,63,77,75,109